Protein AF-A0A921G872-F1 (afdb_monomer)

Radius of gyration: 11.75 Å; Cα contacts (8 Å, |Δi|>4): 40; chains: 1; bounding box: 32×20×26 Å

Solvent-accessible surface area (backbone atoms only — not comparable to full-atom values): 3550 Å² total; per-residue (Å²): 86,55,73,66,56,53,53,52,54,37,39,75,72,71,46,77,79,50,72,68,54,54,52,48,52,53,52,50,51,54,49,50,47,60,48,25,78,76,66,66,78,54,97,62,74,49,67,32,51,37,50,49,65,52,51,45,61,72,74,108

InterPro domains:
  IPR003682 rRNA small subunit methyltransferase G [PF02527] (21-59)
  IPR003682 rRNA small subunit methyltransferase G [PTHR31760] (15-59)
  IPR029063 S-adenosyl-L-methionine-dependent methyltransferase superfamily [G3DSA:3.40.50.150] (1-60)
  IPR029063 S-adenosyl-L-methionine-dependent methyltransferase superfamily [SSF53335] (2-59)

Mean predicted aligned error: 5.31 Å

Organism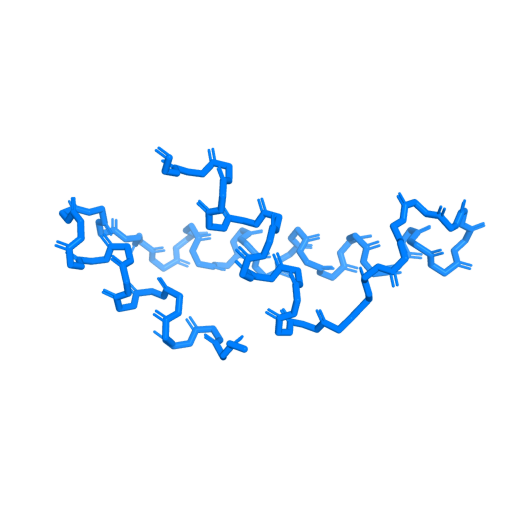: NCBI:txid29348

pLDDT: mean 80.81, std 6.89, range [64.81, 91.19]

Foldseek 3Di:
DDLVVLQVVCVVVVRHDDPVNSVVVVVVLVVCLVVCVVPVPDPDNDPVCCSPPPVNVVVD

Nearest PDB structures (foldseek):
  1xdz-assembly1_A  TM=9.699E-01  e=6.707E-03  Bacillus subtilis

Secondary structure (DSSP, 8-state):
--HHHHHHHHHHTT----HHHHHHHHHHHHHHHHHHHHH---S--SHHHIIIIIIIHHH-

Structure (mmCIF, N/CA/C/O backbone):
data_AF-A0A921G872-F1
#
_entry.id   AF-A0A921G872-F1
#
loop_
_atom_site.group_PDB
_atom_site.id
_atom_site.type_symbol
_atom_site.label_atom_id
_atom_site.label_alt_id
_atom_site.label_comp_id
_atom_site.label_asym_id
_atom_site.label_entity_id
_atom_site.label_seq_id
_atom_site.pdbx_PDB_ins_code
_atom_site.Cartn_x
_atom_site.Cartn_y
_atom_site.Cartn_z
_atom_site.occupancy
_atom_site.B_iso_or_equiv
_atom_site.auth_seq_id
_atom_site.auth_comp_id
_atom_site.auth_asym_id
_atom_site.auth_atom_id
_atom_site.pdbx_PDB_model_num
ATOM 1 N N . MET A 1 1 ? 0.778 9.658 -5.440 1.00 67.19 1 MET A N 1
ATOM 2 C CA . MET A 1 1 ? -0.211 9.457 -4.374 1.00 67.19 1 MET A CA 1
ATOM 3 C C . MET A 1 1 ? 0.507 8.970 -3.136 1.00 67.19 1 MET A C 1
ATOM 5 O O . MET A 1 1 ? 1.069 7.882 -3.132 1.00 67.19 1 MET A O 1
ATOM 9 N N . SER A 1 2 ? 0.493 9.776 -2.086 1.00 75.00 2 SER A N 1
ATOM 10 C CA . SER A 1 2 ? 1.053 9.381 -0.801 1.00 75.00 2 SER A CA 1
ATOM 11 C C . SER A 1 2 ? 0.169 8.333 -0.116 1.00 75.00 2 SER A C 1
ATOM 13 O O . SER A 1 2 ? -1.052 8.302 -0.290 1.00 75.00 2 SER A O 1
ATOM 15 N N . LYS A 1 3 ? 0.768 7.518 0.757 1.00 76.12 3 LYS A N 1
ATOM 16 C CA . LYS A 1 3 ? 0.056 6.553 1.610 1.00 76.12 3 LYS A CA 1
ATOM 17 C C . LYS A 1 3 ? -1.146 7.159 2.354 1.00 76.12 3 LYS A C 1
ATOM 19 O O . LYS A 1 3 ? -2.160 6.492 2.547 1.00 76.12 3 LYS A O 1
ATOM 24 N N . LYS A 1 4 ? -1.044 8.426 2.773 1.00 80.75 4 LYS A N 1
ATOM 25 C CA . LYS A 1 4 ? -2.126 9.141 3.467 1.00 80.75 4 LYS A CA 1
ATOM 26 C C . LYS A 1 4 ? -3.335 9.358 2.563 1.00 80.75 4 LYS A C 1
ATOM 28 O O . LYS A 1 4 ? -4.448 9.047 2.974 1.00 80.75 4 LYS A O 1
ATOM 33 N N . GLU A 1 5 ? -3.107 9.820 1.337 1.00 82.62 5 GLU A N 1
ATOM 34 C CA . GLU A 1 5 ? -4.186 10.032 0.370 1.00 82.62 5 GLU A CA 1
ATOM 35 C C . GLU A 1 5 ? -4.880 8.701 0.030 1.00 82.62 5 GLU A C 1
ATOM 37 O O . GLU A 1 5 ? -6.099 8.663 -0.108 1.00 82.62 5 GLU A O 1
ATOM 42 N N . PHE A 1 6 ? -4.132 7.592 -0.075 1.00 83.00 6 PHE A N 1
ATOM 43 C CA . PHE A 1 6 ? -4.700 6.257 -0.322 1.00 83.00 6 PHE A CA 1
ATOM 44 C C . PHE A 1 6 ? -5.681 5.836 0.780 1.00 83.00 6 PHE A C 1
ATOM 46 O O . PHE A 1 6 ? -6.802 5.406 0.499 1.00 83.00 6 PHE A O 1
ATOM 53 N N . ILE A 1 7 ? -5.283 6.016 2.043 1.00 84.62 7 ILE A N 1
ATOM 54 C CA . ILE A 1 7 ? -6.131 5.713 3.202 1.00 84.62 7 ILE A CA 1
ATOM 55 C C . ILE A 1 7 ? -7.375 6.613 3.211 1.00 84.62 7 ILE A C 1
ATOM 57 O O . ILE A 1 7 ? -8.475 6.133 3.483 1.00 84.62 7 ILE A O 1
ATOM 61 N N . GLU A 1 8 ? -7.229 7.902 2.890 1.00 86.88 8 GLU A N 1
ATOM 62 C CA . GLU A 1 8 ? -8.361 8.831 2.809 1.00 86.88 8 GLU A CA 1
ATOM 63 C C . GLU A 1 8 ? -9.345 8.475 1.686 1.00 86.88 8 GLU A C 1
ATOM 65 O O . GLU A 1 8 ? -10.554 8.487 1.924 1.00 86.88 8 GLU A O 1
ATOM 70 N N . LEU A 1 9 ? -8.871 8.093 0.493 1.00 85.88 9 LEU A N 1
ATOM 71 C CA . LEU A 1 9 ? -9.756 7.676 -0.601 1.00 85.88 9 LEU A CA 1
ATOM 72 C C . LEU A 1 9 ? -10.553 6.416 -0.256 1.00 85.88 9 LEU A C 1
ATOM 74 O O . LEU A 1 9 ? -11.760 6.364 -0.504 1.00 85.88 9 LEU A O 1
ATOM 78 N N . LEU A 1 10 ? -9.906 5.412 0.340 1.00 85.75 10 LEU A N 1
ATOM 79 C CA . LEU A 1 10 ? -10.594 4.198 0.781 1.00 85.75 10 LEU A CA 1
AT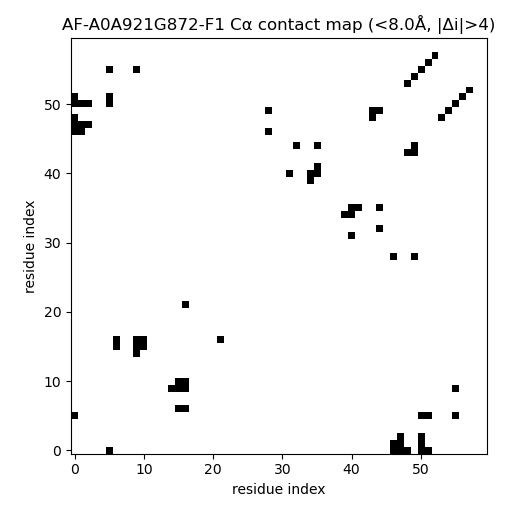OM 80 C C . LEU A 1 10 ? -11.623 4.505 1.869 1.00 85.75 10 LEU A C 1
ATOM 82 O O . LEU A 1 10 ? -12.762 4.038 1.791 1.00 85.75 10 LEU A O 1
ATOM 86 N N . LYS A 1 11 ? -11.272 5.374 2.821 1.00 87.94 11 LYS A N 1
ATOM 87 C CA . LYS A 1 11 ? -12.194 5.833 3.861 1.00 87.94 11 LYS A CA 1
ATOM 88 C C . LYS A 1 11 ? -13.413 6.544 3.267 1.00 87.94 11 LYS A C 1
ATOM 90 O O . LYS A 1 11 ? -14.529 6.279 3.709 1.00 87.94 11 LYS A O 1
ATOM 95 N N . ASN A 1 12 ? -13.230 7.378 2.241 1.00 88.06 12 ASN A N 1
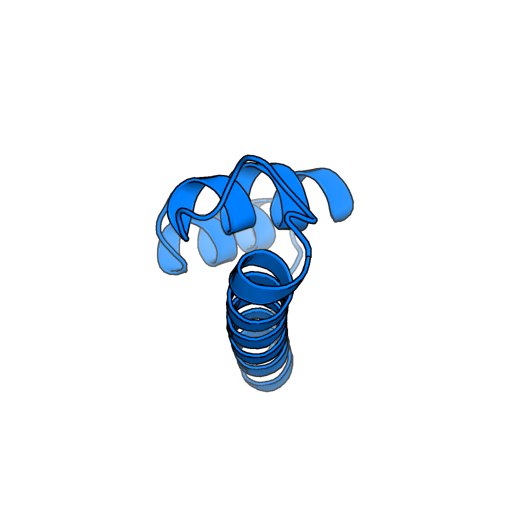ATOM 96 C CA . ASN A 1 12 ? -14.329 8.042 1.527 1.00 88.06 12 ASN A CA 1
ATOM 97 C C . ASN A 1 12 ? -15.250 7.053 0.793 1.00 88.06 12 ASN A C 1
ATOM 99 O O . ASN A 1 12 ? -16.431 7.336 0.613 1.00 88.06 12 ASN A O 1
ATOM 103 N N . LYS A 1 13 ? -14.743 5.872 0.421 1.00 86.31 13 LYS A N 1
ATOM 104 C CA . LYS A 1 13 ? -15.542 4.753 -0.108 1.00 86.31 13 LYS A CA 1
ATOM 105 C C . LYS A 1 13 ? -16.183 3.877 0.980 1.00 86.31 13 LYS A C 1
ATOM 107 O O . LYS A 1 13 ? -16.828 2.885 0.655 1.00 86.31 13 LYS A O 1
ATOM 112 N N . GLY A 1 14 ? -16.018 4.219 2.259 1.00 87.75 14 GLY A N 1
ATOM 113 C CA . GLY A 1 14 ? -16.511 3.429 3.390 1.00 87.75 14 GLY A CA 1
ATOM 114 C C . GLY A 1 14 ? -15.612 2.248 3.773 1.00 87.75 14 GLY A C 1
ATOM 115 O O . GLY A 1 14 ? -15.986 1.451 4.629 1.00 87.75 14 GLY A O 1
ATOM 116 N N . ILE A 1 15 ? -14.421 2.137 3.178 1.00 86.56 15 ILE A N 1
ATOM 117 C CA . ILE A 1 15 ? -13.434 1.098 3.484 1.00 86.56 15 ILE A CA 1
ATOM 118 C C . ILE A 1 15 ? -12.430 1.674 4.484 1.00 86.56 15 ILE A C 1
ATOM 120 O O . ILE A 1 15 ? -11.518 2.418 4.131 1.00 86.56 15 ILE A O 1
ATOM 124 N N . ILE A 1 16 ? -12.602 1.338 5.761 1.00 87.69 16 ILE A N 1
ATOM 125 C CA . ILE A 1 16 ? -11.694 1.771 6.826 1.00 87.69 16 ILE A CA 1
ATOM 126 C C . ILE A 1 16 ? -10.631 0.693 7.020 1.00 87.69 16 ILE A C 1
ATOM 128 O O . ILE A 1 16 ? -10.934 -0.419 7.451 1.00 87.69 16 ILE A O 1
ATOM 132 N N . LEU A 1 17 ? -9.381 1.030 6.706 1.00 86.00 17 LEU A N 1
ATOM 133 C CA . LEU A 1 17 ? -8.249 0.149 6.960 1.00 86.00 17 LEU A CA 1
ATOM 134 C C . LEU A 1 17 ? -7.871 0.183 8.443 1.00 86.00 17 LEU A C 1
ATOM 136 O O . LEU A 1 17 ? -7.730 1.249 9.037 1.00 86.00 17 LEU A O 1
ATOM 140 N N . SER A 1 18 ? -7.670 -0.995 9.026 1.00 91.06 18 SER A N 1
ATOM 141 C CA . SER A 1 18 ? -7.028 -1.144 10.334 1.00 91.06 18 SER A CA 1
ATOM 142 C C . SER A 1 18 ? -5.518 -0.919 10.237 1.00 91.06 18 SER A C 1
ATOM 144 O O . SER A 1 18 ? -4.919 -1.150 9.183 1.00 91.06 18 SER A O 1
ATOM 146 N N . ASP A 1 19 ? -4.876 -0.572 11.354 1.00 88.69 19 ASP A N 1
ATOM 147 C CA . ASP A 1 19 ? -3.416 -0.395 11.427 1.00 88.69 19 ASP A CA 1
ATOM 148 C C . ASP A 1 19 ? -2.655 -1.619 10.898 1.00 88.69 19 ASP A C 1
ATOM 150 O O . ASP A 1 19 ? -1.678 -1.497 10.160 1.00 88.69 19 ASP A O 1
ATOM 154 N N . LYS A 1 20 ? -3.171 -2.822 11.179 1.00 91.19 20 LYS A N 1
ATOM 155 C CA . LYS A 1 20 ? -2.610 -4.077 10.669 1.00 91.19 20 LYS A CA 1
ATOM 156 C C . LYS A 1 20 ? -2.683 -4.175 9.142 1.00 91.19 20 LYS A C 1
ATOM 158 O O . LYS A 1 20 ? -1.727 -4.636 8.525 1.00 91.19 20 LYS A O 1
ATOM 163 N N . GLN A 1 21 ? -3.792 -3.765 8.525 1.00 87.12 21 GLN A N 1
ATOM 164 C CA . GLN A 1 21 ? -3.924 -3.769 7.062 1.00 87.12 21 GLN A CA 1
ATOM 165 C C . GLN A 1 21 ? -2.994 -2.734 6.429 1.00 87.12 21 GLN A C 1
ATOM 167 O O . GLN A 1 21 ? -2.361 -3.018 5.417 1.00 87.12 21 GLN A O 1
ATOM 172 N N . ILE A 1 22 ? -2.852 -1.569 7.060 1.00 86.25 22 ILE A N 1
ATOM 173 C CA . ILE A 1 22 ? -1.915 -0.530 6.626 1.00 86.25 22 ILE A CA 1
ATOM 174 C C . ILE A 1 22 ? -0.472 -1.062 6.644 1.00 86.25 22 ILE A C 1
ATOM 176 O O . ILE A 1 22 ? 0.257 -0.891 5.668 1.00 86.25 22 ILE A O 1
ATOM 180 N N . GLU A 1 23 ? -0.066 -1.766 7.704 1.00 88.50 23 GLU A N 1
ATOM 181 C CA . GLU A 1 23 ? 1.247 -2.424 7.754 1.00 88.50 23 GLU A CA 1
ATOM 182 C C . GLU A 1 23 ? 1.411 -3.527 6.700 1.00 88.50 23 GLU A C 1
ATOM 184 O O . GLU A 1 23 ? 2.510 -3.740 6.186 1.00 88.50 23 GLU A O 1
ATOM 189 N N . GLN A 1 24 ? 0.344 -4.265 6.385 1.00 88.56 24 GLN A N 1
ATOM 190 C CA . 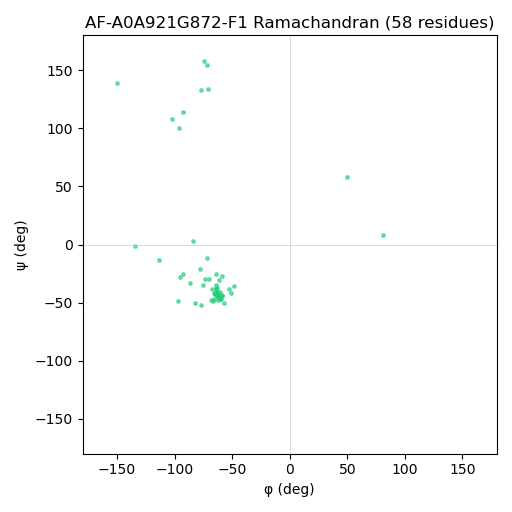GLN A 1 24 ? 0.380 -5.294 5.346 1.00 88.56 24 GLN A CA 1
ATOM 191 C C . GLN A 1 24 ? 0.609 -4.685 3.959 1.00 88.56 24 GLN A C 1
ATOM 193 O O . GLN A 1 24 ? 1.431 -5.220 3.217 1.00 88.56 24 GLN A O 1
ATOM 198 N N . PHE A 1 25 ? -0.036 -3.557 3.636 1.00 85.94 25 PHE A N 1
ATOM 199 C CA . PHE A 1 25 ? 0.217 -2.825 2.389 1.00 85.94 25 PHE A CA 1
ATOM 200 C C . PHE A 1 25 ? 1.662 -2.322 2.304 1.00 85.94 25 PHE A C 1
ATOM 202 O O . PHE A 1 25 ? 2.308 -2.523 1.277 1.00 85.94 25 PHE A O 1
ATOM 209 N N . ASP A 1 26 ? 2.219 -1.783 3.394 1.00 84.94 26 ASP A N 1
ATOM 210 C CA . ASP A 1 26 ? 3.631 -1.372 3.429 1.00 84.94 26 ASP A CA 1
ATOM 211 C C . ASP A 1 26 ? 4.584 -2.547 3.177 1.00 84.94 26 ASP A C 1
ATOM 213 O O . ASP A 1 26 ? 5.554 -2.427 2.426 1.00 84.94 26 ASP A O 1
ATOM 217 N N . LYS A 1 27 ? 4.337 -3.695 3.822 1.00 88.38 27 LYS A N 1
ATOM 218 C CA . LYS A 1 27 ? 5.162 -4.898 3.637 1.00 88.38 27 LYS A CA 1
ATOM 219 C C . LYS A 1 27 ? 5.063 -5.417 2.209 1.00 88.38 27 LYS A C 1
ATOM 221 O O . LYS A 1 27 ? 6.084 -5.781 1.632 1.00 88.38 27 LYS A O 1
ATOM 226 N N . TYR A 1 28 ? 3.858 -5.421 1.644 1.00 86.88 28 TYR A N 1
ATOM 227 C CA . TYR A 1 28 ? 3.634 -5.826 0.263 1.00 86.88 28 TYR A CA 1
ATOM 228 C C . TYR A 1 28 ? 4.367 -4.899 -0.709 1.00 86.88 28 TYR A C 1
ATOM 230 O O . TYR A 1 28 ? 5.054 -5.384 -1.601 1.00 86.88 28 TYR A O 1
ATOM 238 N N . PHE A 1 29 ? 4.284 -3.581 -0.506 1.00 85.50 29 PHE A N 1
ATOM 239 C CA . PHE A 1 29 ? 5.005 -2.599 -1.314 1.00 85.50 29 PHE A CA 1
ATOM 240 C C . PHE A 1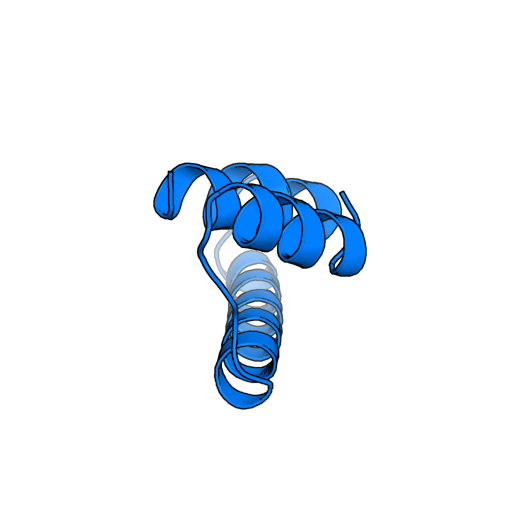 29 ? 6.518 -2.853 -1.299 1.00 85.50 29 PHE A C 1
ATOM 242 O O . PHE A 1 29 ? 7.131 -2.974 -2.357 1.00 85.50 29 PHE A O 1
ATOM 249 N N . LYS A 1 30 ? 7.113 -3.020 -0.111 1.00 84.69 30 LYS A N 1
ATOM 250 C CA . LYS A 1 30 ? 8.551 -3.312 0.021 1.00 84.69 30 LYS A CA 1
ATOM 251 C C . LYS A 1 30 ? 8.951 -4.596 -0.701 1.00 84.69 30 LYS A C 1
ATOM 253 O O . LYS A 1 30 ? 9.959 -4.608 -1.399 1.00 84.69 30 LYS A O 1
ATOM 258 N N . LEU A 1 31 ? 8.151 -5.654 -0.557 1.00 87.56 31 LEU A N 1
ATOM 259 C CA . LEU A 1 31 ? 8.402 -6.927 -1.227 1.00 87.56 31 LEU A CA 1
ATOM 260 C C . LEU A 1 31 ? 8.301 -6.785 -2.751 1.00 87.56 31 LEU A C 1
ATOM 262 O O . LEU A 1 31 ? 9.140 -7.321 -3.469 1.00 87.56 31 LEU A O 1
ATOM 266 N N . LEU A 1 32 ? 7.301 -6.048 -3.241 1.00 84.25 32 LEU A N 1
ATOM 267 C CA . LEU A 1 32 ? 7.114 -5.797 -4.666 1.00 84.25 32 LEU A CA 1
ATOM 268 C C . LEU A 1 32 ? 8.324 -5.066 -5.254 1.00 84.25 32 LEU A C 1
ATOM 270 O O . LEU A 1 32 ? 8.828 -5.496 -6.284 1.00 84.25 32 LEU A O 1
ATOM 274 N N . VAL A 1 33 ? 8.813 -4.015 -4.591 1.00 82.56 33 VAL A N 1
ATOM 275 C CA . VAL A 1 33 ? 9.999 -3.263 -5.034 1.00 82.56 33 VAL A CA 1
ATOM 276 C C . VAL A 1 33 ? 11.243 -4.154 -5.044 1.00 82.56 33 VAL A C 1
ATOM 278 O O . VAL A 1 33 ? 11.929 -4.215 -6.062 1.00 82.56 33 VAL A O 1
ATOM 281 N N . GLU A 1 34 ? 11.492 -4.910 -3.969 1.00 84.88 34 GLU A N 1
ATOM 282 C CA . GLU A 1 34 ? 12.651 -5.811 -3.873 1.00 84.88 34 GLU A CA 1
ATOM 283 C C . GLU A 1 34 ? 12.656 -6.868 -4.988 1.00 84.88 34 GLU A C 1
ATOM 285 O O . GLU A 1 34 ? 13.681 -7.155 -5.608 1.00 84.88 34 GLU A O 1
ATOM 290 N N . TRP A 1 35 ? 11.500 -7.470 -5.263 1.00 84.56 35 TRP A N 1
ATOM 291 C CA . TRP A 1 35 ? 11.384 -8.451 -6.336 1.00 84.56 35 TRP A CA 1
ATOM 292 C C . TRP A 1 35 ? 11.421 -7.813 -7.721 1.00 84.56 35 TRP A C 1
ATOM 294 O O . TRP A 1 35 ? 11.913 -8.434 -8.666 1.00 84.56 35 TRP A O 1
ATOM 304 N N . ASN A 1 36 ? 10.955 -6.571 -7.852 1.00 82.69 36 ASN A N 1
ATOM 305 C CA . ASN A 1 36 ? 11.039 -5.844 -9.105 1.00 82.69 36 ASN A CA 1
ATOM 306 C C . ASN A 1 36 ? 12.488 -5.587 -9.521 1.00 82.69 36 ASN A C 1
ATOM 308 O O . ASN A 1 36 ? 12.809 -5.761 -10.691 1.00 82.69 36 ASN A O 1
ATOM 312 N N . GLU A 1 37 ? 13.370 -5.264 -8.571 1.00 81.50 37 GLU A N 1
ATOM 313 C CA . GLU A 1 37 ? 14.809 -5.110 -8.830 1.00 81.50 37 GLU A CA 1
ATOM 314 C C . GLU A 1 37 ? 15.460 -6.402 -9.348 1.00 81.50 37 GLU A C 1
ATOM 316 O O . GLU A 1 37 ? 16.411 -6.353 -10.127 1.00 81.50 37 GLU A O 1
ATOM 321 N N . LYS A 1 38 ? 14.940 -7.569 -8.945 1.00 84.38 38 LYS A N 1
ATOM 322 C CA . LYS A 1 38 ? 15.480 -8.881 -9.334 1.00 84.38 38 LYS A CA 1
ATOM 323 C C . LYS A 1 38 ? 14.921 -9.402 -10.658 1.00 84.38 38 LYS A C 1
ATOM 325 O O . LYS A 1 38 ? 15.620 -10.133 -11.355 1.00 84.38 38 LYS A O 1
ATOM 330 N N . MET A 1 39 ? 13.661 -9.094 -10.981 1.00 79.12 39 MET A N 1
ATOM 331 C CA . MET A 1 39 ? 12.926 -9.766 -12.065 1.00 79.12 39 MET A CA 1
ATOM 332 C C . MET A 1 39 ? 12.148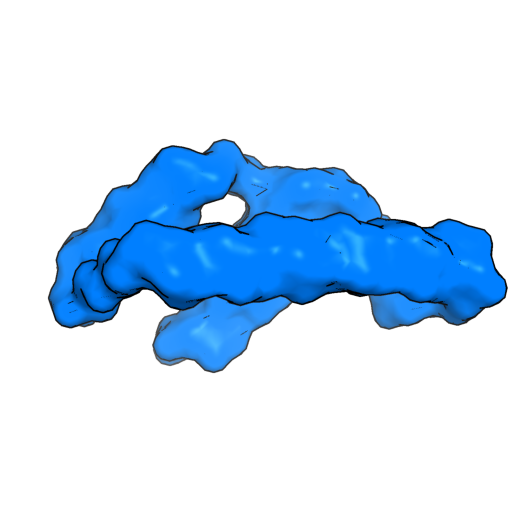 -8.842 -13.019 1.00 79.12 39 MET A C 1
ATOM 334 O O . MET A 1 39 ? 11.554 -9.357 -13.962 1.00 79.12 39 MET A O 1
ATOM 338 N N . ASN A 1 40 ? 12.149 -7.514 -12.825 1.00 78.06 40 ASN A N 1
ATOM 339 C CA . ASN A 1 40 ? 11.356 -6.546 -13.607 1.00 78.06 40 ASN A CA 1
ATOM 340 C C . ASN A 1 40 ? 9.862 -6.935 -13.720 1.00 78.06 40 ASN A C 1
ATOM 342 O O . ASN A 1 40 ? 9.321 -7.101 -14.811 1.00 78.06 40 ASN A O 1
ATOM 346 N N . LEU A 1 41 ? 9.189 -7.087 -12.577 1.00 75.38 41 LEU A N 1
ATOM 347 C CA . LEU A 1 41 ? 7.772 -7.462 -12.454 1.00 75.38 41 LEU A CA 1
ATOM 348 C C . LEU A 1 41 ? 6.775 -6.376 -12.913 1.00 75.38 41 LEU A C 1
ATOM 350 O O . LEU A 1 41 ? 5.668 -6.688 -13.341 1.00 75.38 41 LEU A O 1
ATOM 354 N N . THR A 1 42 ? 7.138 -5.103 -12.795 1.00 73.50 42 THR A N 1
ATOM 355 C CA . THR A 1 42 ? 6.322 -3.926 -13.095 1.00 73.50 42 THR A CA 1
ATOM 356 C C . THR A 1 42 ? 7.229 -2.778 -13.539 1.00 73.50 42 THR A C 1
ATOM 358 O O . THR A 1 42 ? 8.295 -2.537 -12.971 1.00 73.50 42 THR A O 1
ATOM 361 N N . ALA A 1 43 ? 6.789 -2.032 -14.555 1.00 72.44 43 ALA A N 1
ATOM 362 C CA . ALA A 1 43 ? 7.451 -0.794 -14.979 1.00 72.44 43 ALA A CA 1
ATOM 363 C C . ALA A 1 43 ? 7.242 0.363 -13.978 1.00 72.44 43 ALA A C 1
ATOM 365 O O . ALA A 1 43 ? 7.884 1.401 -14.094 1.00 72.44 43 ALA A O 1
ATOM 366 N N . ILE A 1 44 ? 6.333 0.183 -13.016 1.00 70.06 44 ILE A N 1
ATOM 367 C CA . ILE A 1 44 ? 5.985 1.150 -11.973 1.00 70.06 44 ILE A CA 1
ATOM 368 C C . ILE A 1 44 ? 6.664 0.708 -10.675 1.00 70.06 44 ILE A C 1
ATOM 370 O O . ILE A 1 44 ? 6.255 -0.296 -10.087 1.00 70.06 44 ILE A O 1
ATOM 374 N N . THR A 1 45 ? 7.700 1.433 -10.262 1.00 68.31 45 THR A N 1
ATOM 375 C CA . THR A 1 45 ? 8.483 1.200 -9.032 1.00 68.31 45 THR A CA 1
ATOM 376 C C . THR A 1 45 ? 8.323 2.307 -8.003 1.00 68.31 45 THR A C 1
ATOM 378 O O . THR A 1 45 ? 8.720 2.142 -6.851 1.00 68.31 45 THR A O 1
ATOM 381 N N . ASP A 1 46 ? 7.755 3.438 -8.407 1.00 73.88 46 ASP A N 1
ATOM 382 C CA . ASP A 1 46 ? 7.483 4.557 -7.530 1.00 73.88 46 ASP A CA 1
ATOM 383 C C . ASP A 1 46 ? 6.337 4.218 -6.571 1.00 73.88 46 ASP A C 1
ATOM 385 O O . ASP A 1 46 ? 5.297 3.687 -6.964 1.00 73.88 46 ASP A O 1
ATOM 389 N N . GLU A 1 47 ? 6.537 4.536 -5.289 1.00 69.94 47 GLU A N 1
ATOM 390 C CA . GLU A 1 47 ? 5.545 4.323 -4.227 1.00 69.94 47 GLU A CA 1
ATOM 391 C C . GLU A 1 47 ? 4.188 4.907 -4.617 1.00 69.94 47 GLU A C 1
ATOM 393 O O . GLU A 1 47 ? 3.146 4.269 -4.482 1.00 69.94 47 GLU A O 1
ATOM 398 N N . GLU A 1 48 ? 4.224 6.090 -5.216 1.00 73.62 48 GLU A N 1
ATOM 399 C CA . GLU A 1 48 ? 3.053 6.812 -5.670 1.00 73.62 48 GLU A CA 1
ATOM 400 C C . GLU A 1 48 ? 2.233 6.074 -6.731 1.00 73.62 48 GLU A C 1
ATOM 402 O O . GLU A 1 48 ? 1.003 6.036 -6.639 1.00 73.62 48 GLU A O 1
ATOM 407 N N . GLY A 1 49 ? 2.893 5.495 -7.729 1.00 72.44 49 GLY A N 1
ATOM 408 C CA . GLY A 1 49 ? 2.280 4.740 -8.808 1.00 72.44 49 GLY A CA 1
ATOM 409 C C . GLY A 1 49 ? 1.825 3.358 -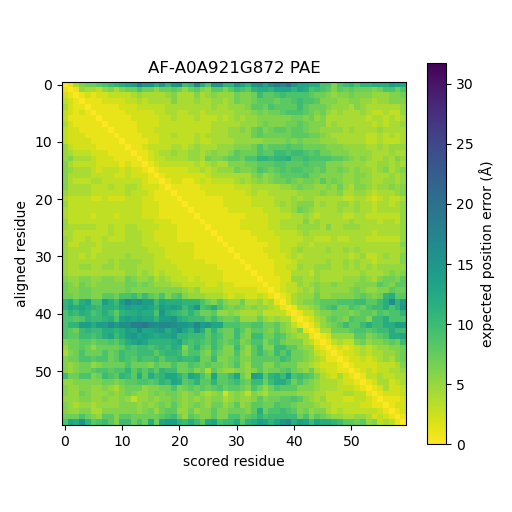8.366 1.00 72.44 49 GLY A C 1
ATOM 410 O O . GLY A 1 49 ? 0.775 2.904 -8.820 1.00 72.44 49 GLY A O 1
ATOM 411 N N . VAL A 1 50 ? 2.546 2.701 -7.451 1.00 75.50 50 VAL A N 1
ATOM 412 C CA . VAL A 1 50 ? 2.124 1.398 -6.918 1.00 75.50 50 VAL A CA 1
ATOM 413 C C . VAL A 1 50 ? 0.874 1.537 -6.053 1.00 75.50 50 VAL A C 1
ATOM 415 O O . VAL A 1 50 ? -0.098 0.809 -6.258 1.00 75.50 50 VAL A O 1
ATOM 418 N N . TYR A 1 51 ? 0.844 2.500 -5.133 1.00 72.69 51 TYR A N 1
ATOM 419 C CA . TYR A 1 51 ? -0.331 2.710 -4.287 1.00 72.69 51 TYR A CA 1
ATOM 420 C C . TYR A 1 51 ? -1.566 3.129 -5.095 1.00 72.69 51 TYR A C 1
ATOM 422 O O . TYR A 1 51 ? -2.671 2.663 -4.813 1.00 72.69 51 TYR A O 1
ATOM 430 N N . LEU A 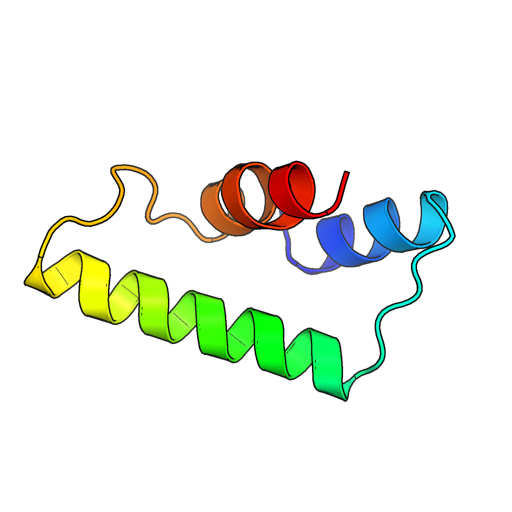1 52 ? -1.386 3.956 -6.129 1.00 69.62 52 LEU A N 1
ATOM 431 C CA . LEU A 1 52 ? -2.488 4.420 -6.967 1.00 69.62 52 LEU A CA 1
ATOM 432 C C . LEU A 1 52 ? -2.963 3.365 -7.979 1.00 69.62 52 LEU A C 1
ATOM 434 O O . LEU A 1 52 ? -4.152 3.090 -8.049 1.00 69.62 52 LEU A O 1
ATOM 438 N N . LYS A 1 53 ? -2.069 2.780 -8.781 1.00 69.94 53 LYS A N 1
ATOM 439 C CA . LYS A 1 53 ? -2.473 1.902 -9.895 1.00 69.94 53 LYS A CA 1
ATOM 440 C C . LYS A 1 53 ? -2.542 0.424 -9.548 1.00 69.94 53 LYS A C 1
ATOM 442 O O . LYS A 1 53 ? -3.241 -0.311 -10.228 1.00 69.94 53 LYS A O 1
ATOM 447 N N . HIS A 1 54 ? -1.801 -0.039 -8.541 1.00 70.69 54 HIS A N 1
ATOM 448 C CA . HIS A 1 54 ? -1.841 -1.454 -8.159 1.00 70.69 54 HIS A CA 1
ATOM 449 C C . HIS A 1 54 ? -2.785 -1.677 -6.988 1.00 70.69 54 HIS A C 1
ATOM 451 O O . HIS A 1 54 ? -3.633 -2.561 -7.055 1.00 70.69 54 HIS A O 1
ATOM 457 N N . PHE A 1 55 ? -2.679 -0.886 -5.920 1.00 79.75 55 PHE A N 1
ATOM 458 C CA . PHE A 1 55 ? -3.499 -1.126 -4.730 1.00 79.75 55 PHE A CA 1
ATOM 459 C C . PHE A 1 55 ? -4.904 -0.547 -4.844 1.00 79.75 55 PHE A C 1
ATOM 461 O O . PHE A 1 55 ? -5.861 -1.272 -4.593 1.00 79.75 55 PHE A O 1
ATOM 468 N N . TYR A 1 56 ? -5.050 0.723 -5.224 1.00 76.75 56 TYR A N 1
ATOM 469 C CA . TYR A 1 56 ? -6.373 1.345 -5.286 1.00 76.75 56 TYR A CA 1
ATOM 470 C C . TYR A 1 56 ? -7.254 0.731 -6.385 1.00 76.75 56 TYR A C 1
ATOM 472 O O . TYR A 1 56 ? -8.349 0.276 -6.061 1.00 76.75 56 TYR A O 1
ATOM 480 N N . ASP A 1 57 ? -6.745 0.587 -7.615 1.00 77.31 57 ASP A N 1
ATOM 481 C CA . ASP A 1 57 ? -7.474 -0.078 -8.715 1.00 77.31 57 ASP A CA 1
ATOM 482 C C . ASP A 1 57 ? -7.853 -1.540 -8.404 1.00 77.31 57 ASP A C 1
ATOM 484 O O . ASP A 1 57 ? -8.841 -2.037 -8.929 1.00 77.31 57 ASP A O 1
ATOM 4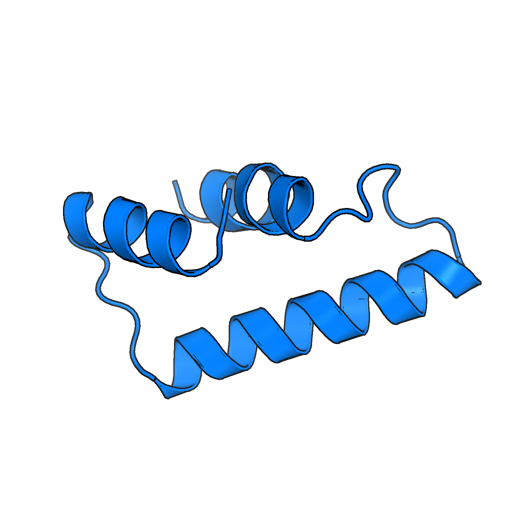88 N N . SER A 1 58 ? -7.108 -2.251 -7.547 1.00 78.19 58 SER A N 1
ATOM 489 C CA . SER A 1 58 ? -7.467 -3.629 -7.163 1.00 78.19 58 SER A CA 1
ATOM 490 C C . SER A 1 58 ? -8.591 -3.704 -6.125 1.00 78.19 58 SER A C 1
ATOM 492 O O . SER A 1 58 ? -9.199 -4.760 -5.952 1.00 78.19 58 SER A O 1
ATOM 494 N N . ILE A 1 59 ? -8.826 -2.626 -5.375 1.00 78.19 59 ILE A N 1
ATOM 495 C CA . ILE A 1 59 ? -9.826 -2.580 -4.298 1.00 78.19 59 ILE A CA 1
ATOM 496 C C . ILE A 1 59 ? -11.155 -1.998 -4.799 1.00 78.19 59 ILE A C 1
ATOM 498 O O . ILE A 1 59 ? -12.206 -2.302 -4.231 1.00 78.19 59 ILE A O 1
ATOM 502 N N . THR A 1 60 ? -11.111 -1.142 -5.822 1.00 64.81 60 THR A N 1
ATOM 503 C CA . THR A 1 60 ? -12.276 -0.439 -6.381 1.00 64.81 60 THR A CA 1
ATOM 504 C C . THR A 1 60 ? -12.796 -1.067 -7.653 1.00 64.81 60 THR A C 1
ATOM 506 O O . THR A 1 60 ? -14.039 -1.121 -7.772 1.00 64.81 60 THR A O 1
#

Sequence (60 aa):
MSKKEFIELLKNKGIILSDKQIEQFDKYFKLLVEWNEKMNLTAITDEEGVYLKHFYDSIT